Protein AF-A0A967H0C4-F1 (afdb_monomer)

Mean predicted aligned error: 6.49 Å

Solvent-accessible surface area (backbone atoms only — not comparable to full-atom values): 9074 Å² total; per-residue (Å²): 136,83,82,78,76,75,93,70,72,74,84,54,55,85,48,44,42,43,38,41,35,37,38,65,49,28,90,83,68,41,29,38,40,37,35,38,56,40,61,50,40,60,77,78,43,58,69,80,59,15,62,64,42,42,73,32,67,56,54,42,57,74,53,54,72,70,54,52,54,48,48,52,57,47,48,23,54,50,47,44,70,39,44,44,42,20,51,58,93,50,72,71,56,59,47,52,77,62,47,43,64,66,56,74,67,51,45,34,47,26,53,82,76,72,41,58,42,30,30,43,56,37,38,37,80,42,75,61,57,90,91,61,87,46,78,44,77,48,69,46,90,82,66,89,47,45,83,43,79,47,76,48,65,42,96,80,122

Structure (mmCIF, N/CA/C/O backbone):
data_AF-A0A967H0C4-F1
#
_entry.id   AF-A0A967H0C4-F1
#
loop_
_atom_site.group_PDB
_atom_site.id
_atom_site.type_symbol
_atom_site.label_atom_id
_atom_site.label_alt_id
_atom_site.label_comp_id
_atom_site.label_asym_id
_atom_site.label_entity_id
_atom_site.label_seq_id
_atom_site.pdbx_PDB_ins_code
_atom_site.Cartn_x
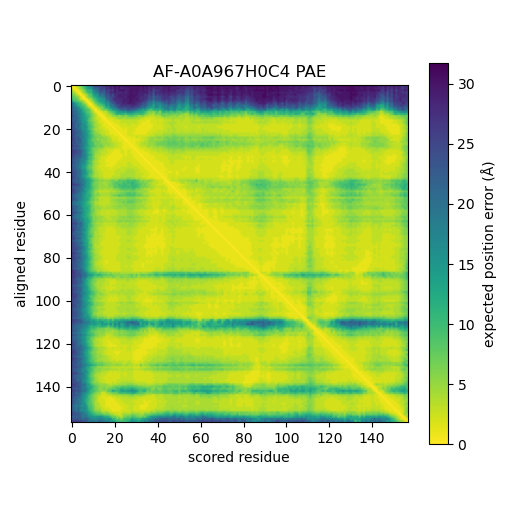_atom_site.Cartn_y
_atom_site.Cartn_z
_atom_site.occupancy
_atom_site.B_iso_or_equiv
_atom_site.auth_seq_id
_atom_site.auth_comp_id
_atom_site.auth_asym_id
_atom_site.auth_atom_id
_atom_site.pdbx_PDB_model_num
ATOM 1 N N . MET A 1 1 ? 27.852 -22.901 12.721 1.00 33.44 1 MET A N 1
ATOM 2 C CA . MET A 1 1 ? 27.065 -23.529 11.638 1.00 33.44 1 MET A CA 1
ATOM 3 C C . MET A 1 1 ? 26.225 -22.445 10.996 1.00 33.44 1 MET A C 1
ATOM 5 O O . MET A 1 1 ? 25.345 -21.912 11.655 1.00 33.44 1 MET A O 1
ATOM 9 N N . ALA A 1 2 ? 26.563 -22.049 9.770 1.00 29.84 2 ALA A N 1
ATOM 10 C CA . ALA A 1 2 ? 25.770 -21.100 9.001 1.00 29.84 2 ALA A CA 1
ATOM 11 C C . ALA A 1 2 ? 24.507 -21.813 8.501 1.00 29.84 2 ALA A C 1
ATOM 13 O O . ALA A 1 2 ? 24.612 -22.874 7.884 1.00 29.84 2 ALA A O 1
ATOM 14 N N . MET A 1 3 ? 23.326 -21.262 8.790 1.00 29.69 3 MET A N 1
ATOM 15 C CA . MET A 1 3 ? 22.095 -21.716 8.149 1.00 29.69 3 MET A CA 1
ATOM 16 C C . MET A 1 3 ? 22.180 -21.344 6.671 1.00 29.69 3 MET A C 1
ATOM 18 O O . MET A 1 3 ? 22.126 -20.173 6.304 1.00 29.69 3 MET A O 1
ATOM 22 N N . VAL A 1 4 ? 22.380 -22.360 5.836 1.00 36.12 4 VAL A N 1
ATOM 23 C CA . VAL A 1 4 ? 22.314 -22.262 4.380 1.00 36.12 4 VAL A CA 1
ATOM 24 C C . VAL A 1 4 ? 20.885 -21.850 4.033 1.00 36.12 4 VAL A C 1
ATOM 26 O O . VAL A 1 4 ? 19.950 -22.634 4.187 1.00 36.12 4 VAL A O 1
ATOM 29 N N . GLY A 1 5 ? 20.717 -20.586 3.645 1.00 35.53 5 GLY A N 1
ATOM 30 C CA . GLY A 1 5 ? 19.437 -20.033 3.224 1.00 35.53 5 GLY A CA 1
ATOM 31 C C . GLY A 1 5 ? 18.877 -20.843 2.062 1.00 35.53 5 GLY A C 1
ATOM 32 O O . GLY A 1 5 ? 19.544 -21.014 1.044 1.00 35.53 5 GLY A O 1
ATOM 33 N N . VAL A 1 6 ? 17.663 -21.361 2.234 1.00 34.75 6 VAL A N 1
ATOM 34 C CA . VAL A 1 6 ? 16.948 -22.126 1.211 1.00 34.75 6 VAL A CA 1
ATOM 35 C C . VAL A 1 6 ? 16.684 -21.209 0.005 1.00 34.75 6 VAL A C 1
ATOM 37 O O . VAL A 1 6 ? 15.923 -20.246 0.134 1.00 34.75 6 VAL A O 1
ATOM 40 N N . PRO A 1 7 ? 17.258 -21.480 -1.182 1.00 35.62 7 PRO A N 1
ATOM 41 C CA . PRO A 1 7 ? 17.105 -20.634 -2.365 1.00 35.62 7 PRO A CA 1
ATOM 42 C C . PRO A 1 7 ? 15.785 -20.924 -3.111 1.00 35.62 7 PRO A C 1
ATOM 44 O O . PRO A 1 7 ? 15.780 -21.140 -4.317 1.00 35.62 7 PRO A O 1
ATOM 47 N N . GLY A 1 8 ? 14.656 -20.942 -2.389 1.00 33.75 8 GLY A N 1
ATOM 48 C CA . GLY A 1 8 ? 13.336 -21.319 -2.924 1.00 33.75 8 GLY A CA 1
ATOM 49 C C . GLY A 1 8 ? 12.157 -20.420 -2.529 1.00 33.75 8 GLY A C 1
ATOM 50 O O . GLY A 1 8 ? 11.055 -20.631 -3.014 1.00 33.75 8 GLY A O 1
ATOM 51 N N . VAL A 1 9 ? 12.348 -19.401 -1.681 1.00 42.56 9 VAL A N 1
ATOM 52 C CA . VAL A 1 9 ? 11.217 -18.631 -1.107 1.00 42.56 9 VAL A CA 1
ATOM 53 C C . VAL A 1 9 ? 10.799 -17.415 -1.957 1.00 42.56 9 VAL A C 1
ATOM 55 O O . VAL A 1 9 ? 9.725 -16.857 -1.755 1.00 42.56 9 VAL A O 1
ATOM 58 N N . LYS A 1 10 ? 11.594 -17.001 -2.954 1.00 46.72 10 LYS A N 1
ATOM 59 C CA . LYS A 1 10 ? 11.308 -15.770 -3.724 1.00 46.72 10 LYS A CA 1
ATOM 60 C C . LYS A 1 10 ? 10.277 -15.938 -4.849 1.00 46.72 10 LYS A C 1
ATOM 62 O O . LYS A 1 10 ? 9.602 -14.969 -5.164 1.00 46.72 10 LYS A O 1
ATOM 67 N N . ALA A 1 11 ? 10.092 -17.145 -5.392 1.00 49.38 11 ALA A N 1
ATOM 68 C CA . ALA A 1 11 ? 9.201 -17.394 -6.537 1.00 49.38 11 ALA A CA 1
ATOM 69 C C . ALA A 1 11 ? 7.692 -17.288 -6.217 1.00 49.38 11 ALA A C 1
ATOM 71 O O . ALA A 1 11 ? 6.857 -17.397 -7.107 1.00 49.38 11 ALA A O 1
ATOM 72 N N . HIS A 1 12 ? 7.328 -17.098 -4.945 1.00 61.53 12 HIS A N 1
ATOM 73 C CA . HIS A 1 12 ? 5.934 -17.064 -4.505 1.00 61.53 12 HIS A CA 1
ATOM 74 C C . HIS A 1 12 ? 5.390 -15.654 -4.250 1.00 61.53 12 HIS A C 1
ATOM 76 O O . HIS A 1 12 ? 4.183 -15.519 -4.093 1.00 61.53 12 HIS A O 1
ATOM 82 N N . GLN A 1 13 ? 6.233 -14.614 -4.219 1.00 63.75 13 GLN A N 1
ATOM 83 C CA . GLN A 1 13 ? 5.804 -13.241 -3.899 1.00 63.75 13 GLN A CA 1
ATOM 84 C C . GLN A 1 13 ? 4.810 -12.681 -4.925 1.00 63.75 13 GLN A C 1
ATOM 86 O O . GLN A 1 13 ? 3.860 -11.998 -4.557 1.00 63.75 13 GLN A O 1
ATOM 91 N N . GLU A 1 14 ? 4.949 -13.067 -6.194 1.00 71.50 14 GLU A N 1
ATOM 92 C CA . GLU A 1 14 ? 4.033 -12.672 -7.273 1.00 71.50 14 GLU A CA 1
ATOM 93 C C . GLU A 1 14 ? 2.587 -13.112 -7.010 1.00 71.50 14 GLU A C 1
ATOM 95 O O . GLU A 1 14 ? 1.649 -12.477 -7.478 1.00 71.50 14 GLU A O 1
ATOM 100 N N . LEU A 1 15 ? 2.396 -14.182 -6.232 1.00 82.75 15 LEU A N 1
ATOM 101 C CA . LEU A 1 15 ? 1.081 -14.745 -5.937 1.00 82.75 15 LEU A CA 1
ATOM 102 C C . LEU A 1 15 ? 0.345 -13.996 -4.830 1.00 82.75 15 LEU A C 1
ATOM 104 O O . LEU A 1 15 ? -0.837 -14.275 -4.618 1.00 82.75 15 LEU A O 1
ATOM 108 N N . TYR A 1 16 ? 1.022 -13.106 -4.101 1.00 87.19 16 TYR A N 1
ATOM 109 C CA . TYR A 1 16 ? 0.465 -12.473 -2.916 1.00 87.19 16 TYR A CA 1
ATOM 110 C C . TYR A 1 16 ? 0.373 -10.957 -3.048 1.00 87.19 16 TYR A C 1
ATOM 112 O O . TYR A 1 16 ? 1.261 -10.280 -3.568 1.00 87.19 16 TYR A O 1
ATOM 120 N N . HIS A 1 17 ? -0.711 -10.424 -2.504 1.00 90.88 17 HIS A N 1
ATOM 121 C CA . HIS A 1 17 ? -0.717 -9.090 -1.943 1.00 90.88 17 HIS A CA 1
ATOM 122 C C . HIS A 1 17 ? -0.333 -9.178 -0.476 1.00 90.88 17 HIS A C 1
ATOM 124 O O . HIS A 1 17 ? -0.945 -9.937 0.276 1.00 90.88 17 HIS A O 1
ATOM 130 N N . ASN A 1 18 ? 0.657 -8.392 -0.075 1.00 91.44 18 ASN A N 1
ATOM 131 C CA . ASN A 1 18 ? 1.181 -8.421 1.279 1.00 91.44 18 ASN A CA 1
ATOM 132 C C . ASN A 1 18 ? 0.702 -7.183 2.037 1.00 91.44 18 ASN A C 1
ATOM 134 O O . ASN A 1 18 ? 0.996 -6.055 1.626 1.00 91.44 18 ASN A O 1
ATOM 138 N N . ILE A 1 19 ? -0.014 -7.417 3.135 1.00 94.31 19 ILE A N 1
ATOM 139 C CA . ILE A 1 19 ? -0.392 -6.395 4.109 1.00 94.31 19 ILE A CA 1
ATOM 140 C C . ILE A 1 19 ? 0.260 -6.749 5.440 1.00 94.31 19 ILE A C 1
ATOM 142 O O . ILE A 1 19 ? 0.175 -7.890 5.896 1.00 94.31 19 ILE A O 1
ATOM 146 N N . GLU A 1 20 ? 0.875 -5.762 6.074 1.00 94.81 20 GLU A N 1
ATOM 147 C CA . GLU A 1 20 ? 1.341 -5.853 7.452 1.00 94.81 20 GLU A CA 1
ATOM 148 C C . GLU A 1 20 ? 0.537 -4.890 8.321 1.00 94.81 20 GLU A C 1
ATOM 150 O O . GLU A 1 20 ? 0.357 -3.726 7.961 1.00 94.81 20 GLU A O 1
ATOM 155 N N . MET A 1 21 ? 0.036 -5.379 9.451 1.00 95.62 21 MET A N 1
ATOM 156 C CA . MET A 1 21 ? -0.629 -4.574 10.469 1.00 95.62 21 MET A CA 1
ATOM 157 C C . MET A 1 21 ? 0.197 -4.584 11.749 1.00 95.62 21 MET A C 1
ATOM 159 O O . MET A 1 21 ? 0.424 -5.646 12.324 1.00 95.62 21 MET A O 1
ATOM 163 N N . ASP A 1 22 ? 0.601 -3.405 12.208 1.00 94.44 22 ASP A N 1
ATOM 164 C CA . ASP A 1 22 ? 1.318 -3.202 13.462 1.00 94.44 22 ASP A CA 1
ATOM 165 C C . ASP A 1 22 ? 0.377 -2.629 14.531 1.00 94.44 22 ASP A C 1
ATOM 167 O O . ASP A 1 22 ? -0.150 -1.518 14.413 1.00 94.44 22 ASP A O 1
ATOM 171 N N . LEU A 1 23 ? 0.164 -3.418 15.584 1.00 93.06 23 LEU A N 1
ATOM 172 C CA . LEU A 1 23 ? -0.660 -3.095 16.747 1.00 93.06 23 LEU A CA 1
ATOM 173 C C . LEU A 1 23 ? 0.181 -2.745 17.983 1.00 93.06 23 LEU A C 1
ATOM 175 O O . LEU A 1 23 ? -0.376 -2.547 19.060 1.00 93.06 23 LEU A O 1
ATOM 179 N N . SER A 1 24 ? 1.508 -2.657 17.864 1.00 90.50 24 SER A N 1
ATOM 180 C CA . SER A 1 24 ? 2.423 -2.442 18.995 1.00 90.50 24 SER A CA 1
ATOM 181 C C . SER A 1 24 ? 2.138 -1.161 19.789 1.00 90.50 24 SER A C 1
ATOM 183 O O . SER A 1 24 ? 2.338 -1.119 21.002 1.00 90.50 24 SER A O 1
ATOM 185 N N . MET A 1 25 ? 1.625 -0.124 19.125 1.00 89.00 25 MET A N 1
ATOM 186 C CA . MET A 1 25 ? 1.281 1.163 19.736 1.00 89.00 25 MET A CA 1
ATOM 187 C C . MET A 1 25 ? -0.195 1.273 20.149 1.00 89.00 25 MET A C 1
ATOM 189 O O . MET A 1 25 ? -0.597 2.285 20.731 1.00 89.00 25 MET A O 1
ATOM 193 N N . PHE A 1 26 ? -1.009 0.244 19.892 1.00 89.75 26 PHE A N 1
ATOM 194 C CA . PHE A 1 26 ? -2.462 0.312 20.046 1.00 89.75 26 PHE A CA 1
ATOM 195 C C . PHE A 1 26 ? -2.901 0.639 21.479 1.00 89.75 26 PHE A C 1
ATOM 197 O O . PHE A 1 26 ? -3.749 1.509 21.674 1.00 89.75 26 PHE A O 1
ATOM 204 N N . GLU A 1 27 ? -2.292 0.020 22.491 1.00 88.56 27 GLU A N 1
ATOM 205 C CA . GLU A 1 27 ? -2.645 0.263 23.898 1.00 88.56 27 GLU A CA 1
ATOM 206 C C . GLU A 1 27 ? -2.312 1.684 24.365 1.00 88.56 27 GLU A C 1
ATOM 208 O O . GLU A 1 27 ? -3.006 2.252 25.206 1.00 88.56 27 GLU A O 1
ATOM 213 N N . ARG A 1 28 ? -1.253 2.281 23.805 1.00 89.25 28 ARG A N 1
ATOM 214 C CA . ARG A 1 28 ? -0.749 3.593 24.228 1.00 89.25 28 ARG A CA 1
ATOM 215 C C . ARG A 1 28 ? -1.435 4.742 23.508 1.00 89.25 28 ARG A C 1
ATOM 217 O O . ARG A 1 28 ? -1.703 5.769 24.124 1.00 89.25 28 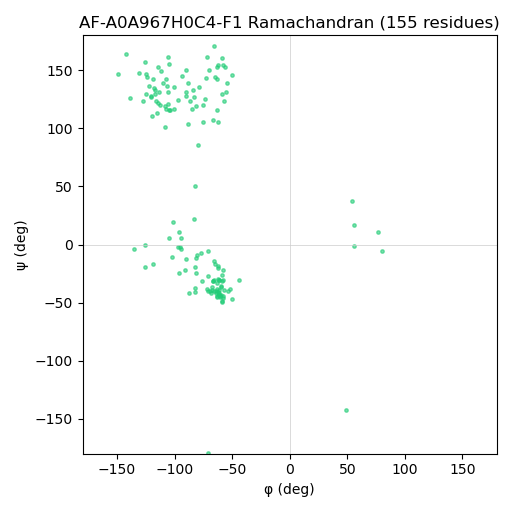ARG A O 1
ATOM 224 N N . THR A 1 29 ? -1.662 4.603 22.205 1.00 92.50 29 THR A N 1
ATOM 225 C CA . THR A 1 29 ? -2.112 5.716 21.356 1.00 92.50 29 THR A CA 1
ATOM 226 C C . THR A 1 29 ? -3.382 5.414 20.576 1.00 92.50 29 THR A C 1
ATOM 228 O O . THR A 1 29 ? -3.851 6.291 19.855 1.00 92.50 29 THR A O 1
ATOM 231 N N . ARG A 1 30 ? -3.963 4.210 20.718 1.00 92.44 30 ARG A N 1
ATOM 232 C CA . ARG A 1 30 ? -5.106 3.747 19.910 1.00 92.44 30 ARG A CA 1
ATOM 233 C C . ARG A 1 30 ? -4.817 3.862 18.410 1.00 92.44 30 ARG A C 1
ATOM 235 O O . ARG A 1 30 ? -5.699 4.206 17.627 1.00 92.44 30 ARG A O 1
ATOM 242 N N . THR A 1 31 ? -3.575 3.580 18.023 1.00 94.56 31 THR A N 1
ATOM 243 C CA . THR A 1 31 ? -3.103 3.661 16.640 1.00 94.56 31 THR A CA 1
ATOM 244 C C . THR A 1 31 ? -2.826 2.270 16.087 1.00 94.56 31 THR A C 1
ATOM 246 O O . THR A 1 31 ? -2.251 1.435 16.783 1.00 94.56 31 THR A O 1
ATOM 249 N N . VAL A 1 32 ? -3.204 2.049 14.831 1.00 95.00 32 VAL A N 1
ATOM 250 C CA . VAL A 1 32 ? -2.828 0.876 14.037 1.00 95.00 32 VAL A CA 1
ATOM 251 C C . VAL A 1 32 ? -1.984 1.347 12.860 1.00 95.00 32 VAL A C 1
ATOM 253 O O . VAL A 1 32 ? -2.425 2.195 12.084 1.00 95.00 32 VAL A O 1
ATOM 256 N N . GLY A 1 33 ? -0.777 0.805 12.726 1.00 96.00 33 GLY A N 1
ATOM 257 C CA . GLY A 1 33 ? 0.023 0.967 11.517 1.00 96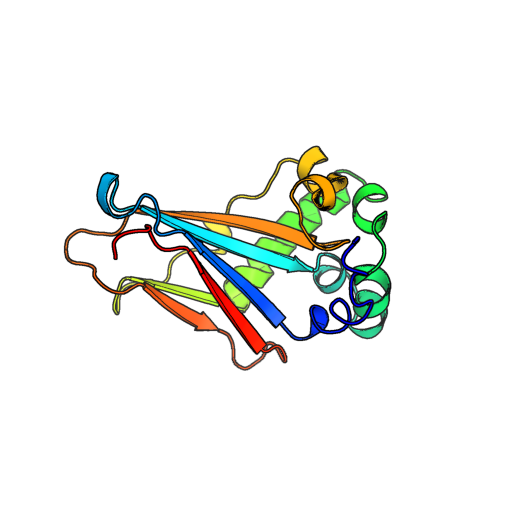.00 33 GLY A CA 1
ATOM 258 C C . GLY A 1 33 ? -0.392 -0.076 10.487 1.00 96.00 33 GLY A C 1
ATOM 259 O O . GLY A 1 33 ? -0.516 -1.250 10.818 1.00 96.00 33 GLY A O 1
ATOM 260 N N . VAL A 1 34 ? -0.610 0.328 9.240 1.00 96.81 34 VAL A N 1
ATOM 261 C CA . VAL A 1 34 ? -0.872 -0.593 8.128 1.00 96.81 34 VAL A CA 1
ATOM 262 C C . VAL A 1 34 ? 0.135 -0.313 7.029 1.00 96.81 34 VAL A C 1
ATOM 264 O O . VAL A 1 34 ? 0.289 0.834 6.613 1.00 96.81 34 VAL A O 1
ATOM 267 N N . SER A 1 35 ? 0.809 -1.345 6.533 1.00 95.50 35 SER A N 1
ATOM 268 C CA . SER A 1 35 ? 1.681 -1.225 5.372 1.00 95.50 35 SER A CA 1
ATOM 269 C C . SER A 1 35 ? 1.302 -2.203 4.268 1.00 95.50 35 SER A C 1
ATOM 271 O O . SER A 1 35 ? 0.865 -3.325 4.519 1.00 95.50 35 SER A O 1
ATOM 273 N N . PHE A 1 36 ? 1.458 -1.750 3.029 1.00 95.19 36 PHE A N 1
ATOM 274 C CA . PHE A 1 36 ? 1.182 -2.509 1.819 1.00 95.19 36 PHE A CA 1
ATOM 275 C C . PHE A 1 36 ? 2.460 -2.600 1.002 1.00 95.19 36 PHE A C 1
ATOM 277 O O . PHE A 1 36 ? 3.047 -1.570 0.666 1.00 95.19 36 PHE A O 1
ATOM 284 N N . THR A 1 37 ? 2.858 -3.812 0.627 1.00 93.62 37 THR A N 1
ATOM 285 C CA . THR A 1 37 ? 3.970 -4.015 -0.310 1.00 93.62 37 THR A CA 1
ATOM 286 C C . THR A 1 37 ? 3.418 -4.216 -1.714 1.00 93.62 37 THR A C 1
ATOM 288 O O . THR A 1 37 ? 2.600 -5.105 -1.950 1.00 93.62 37 THR A O 1
ATOM 291 N N . ILE A 1 38 ? 3.881 -3.391 -2.650 1.00 93.31 38 ILE A N 1
ATOM 292 C CA . ILE A 1 38 ? 3.410 -3.355 -4.034 1.00 93.31 38 ILE A CA 1
ATOM 293 C C . ILE A 1 38 ? 4.588 -3.643 -4.955 1.00 93.31 38 ILE A C 1
ATOM 295 O O . ILE A 1 38 ? 5.618 -2.969 -4.887 1.00 93.31 38 ILE A O 1
ATOM 299 N N . HIS A 1 39 ? 4.423 -4.603 -5.858 1.00 92.56 39 HIS A N 1
ATOM 300 C CA . HIS A 1 39 ? 5.408 -4.868 -6.897 1.00 92.56 39 HIS A CA 1
ATOM 301 C C . HIS A 1 39 ? 5.306 -3.782 -7.972 1.00 92.56 39 HIS A C 1
ATOM 303 O O . HIS A 1 39 ? 4.370 -3.755 -8.771 1.00 92.56 39 HIS A O 1
ATOM 309 N N . ALA A 1 40 ? 6.268 -2.863 -7.997 1.00 94.06 40 ALA A N 1
ATOM 310 C CA . ALA A 1 40 ? 6.217 -1.697 -8.872 1.00 94.06 40 ALA A CA 1
ATOM 311 C C . ALA A 1 40 ? 6.141 -2.032 -10.377 1.00 94.06 40 ALA A C 1
ATOM 313 O O . ALA A 1 40 ? 5.438 -1.310 -11.089 1.00 94.06 40 ALA A O 1
ATOM 314 N N . PRO A 1 41 ? 6.791 -3.101 -10.893 1.00 93.56 41 PRO A N 1
ATOM 315 C CA . PRO A 1 41 ? 6.665 -3.465 -12.299 1.00 93.56 41 PRO A CA 1
ATOM 316 C C . PRO A 1 41 ? 5.220 -3.715 -12.737 1.00 93.56 41 PRO A C 1
ATOM 318 O O . PRO A 1 41 ? 4.833 -3.257 -13.807 1.00 93.56 41 PRO A O 1
ATOM 321 N N . GLU A 1 42 ? 4.399 -4.343 -11.893 1.00 92.19 42 GLU A N 1
ATOM 322 C CA . GLU A 1 42 ? 3.002 -4.688 -12.206 1.00 92.19 42 GLU A CA 1
ATOM 323 C C . GLU A 1 42 ? 2.122 -3.464 -12.483 1.00 92.19 42 GLU A C 1
ATOM 325 O O . GLU A 1 42 ? 1.062 -3.582 -13.090 1.00 92.1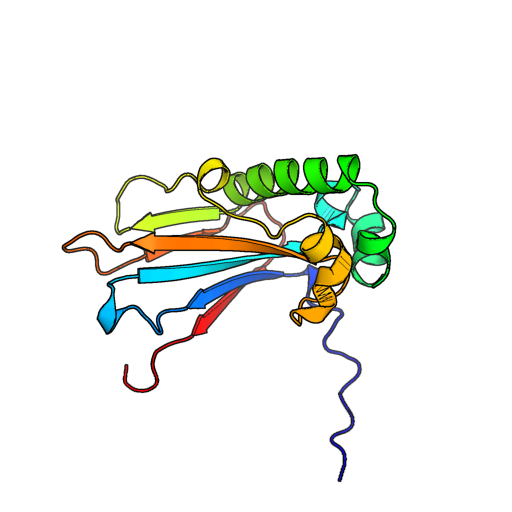9 42 GLU A O 1
ATOM 330 N N . LEU A 1 43 ? 2.559 -2.276 -12.058 1.00 93.88 43 LEU A N 1
ATOM 331 C CA . LEU A 1 43 ? 1.844 -1.025 -12.292 1.00 93.88 43 LEU A CA 1
ATOM 332 C C . LEU A 1 43 ? 2.112 -0.430 -13.681 1.00 93.88 43 LEU A C 1
ATOM 334 O O . LEU A 1 43 ? 1.370 0.446 -14.121 1.00 93.88 43 LEU A O 1
ATOM 338 N N . LEU A 1 44 ? 3.196 -0.834 -14.349 1.00 91.62 44 LEU A N 1
ATOM 339 C CA . LEU A 1 44 ? 3.677 -0.198 -15.582 1.00 91.62 44 LEU A CA 1
ATOM 340 C C . LEU A 1 44 ? 3.706 -1.115 -16.801 1.00 91.62 44 LEU A C 1
ATOM 342 O O . LEU A 1 44 ? 3.836 -0.608 -17.914 1.00 91.62 44 LEU A O 1
ATOM 346 N N . MET A 1 45 ? 3.644 -2.430 -16.611 1.00 89.56 45 MET A N 1
ATOM 347 C CA . MET A 1 45 ? 3.803 -3.394 -17.697 1.00 89.56 45 MET A CA 1
ATOM 348 C C . MET A 1 45 ? 2.878 -4.592 -17.539 1.00 89.56 45 MET A C 1
ATOM 350 O O . MET A 1 45 ? 2.357 -4.859 -16.458 1.00 89.56 45 MET A O 1
ATOM 354 N N . ASP A 1 46 ? 2.717 -5.335 -18.631 1.00 85.19 46 ASP A N 1
ATOM 355 C CA . ASP A 1 46 ? 1.919 -6.553 -18.643 1.00 85.19 46 ASP A CA 1
ATOM 356 C C . ASP A 1 46 ? 2.499 -7.630 -17.703 1.00 85.19 46 ASP A C 1
ATOM 358 O O . ASP A 1 46 ? 3.725 -7.701 -17.527 1.00 85.19 46 ASP A O 1
ATOM 362 N N . PRO A 1 47 ? 1.662 -8.539 -17.161 1.00 81.94 47 PRO A N 1
ATOM 363 C CA . PRO A 1 47 ? 2.073 -9.510 -16.142 1.00 81.94 47 PRO A CA 1
ATOM 364 C C . PRO A 1 47 ? 3.320 -10.335 -16.501 1.00 81.94 47 PRO A C 1
ATOM 366 O O . PRO A 1 47 ? 4.189 -10.564 -15.662 1.00 81.94 47 PRO A O 1
ATOM 369 N N . SER A 1 48 ? 3.462 -10.736 -17.770 1.00 79.50 48 SER A N 1
ATOM 370 C CA . SER A 1 48 ? 4.602 -11.546 -18.233 1.00 79.50 48 SER A CA 1
ATOM 371 C C . SER A 1 48 ? 5.946 -10.806 -18.188 1.00 79.50 48 SER A C 1
ATOM 373 O O . SER A 1 48 ? 6.991 -11.422 -17.960 1.00 79.50 48 SER A O 1
ATOM 375 N N . GLN A 1 49 ? 5.937 -9.486 -18.392 1.00 84.31 49 GLN A N 1
ATOM 376 C CA . GLN A 1 49 ? 7.123 -8.639 -18.277 1.00 84.31 49 GLN A CA 1
ATOM 377 C C . GLN A 1 49 ? 7.383 -8.275 -16.813 1.00 84.31 49 GLN A C 1
ATOM 37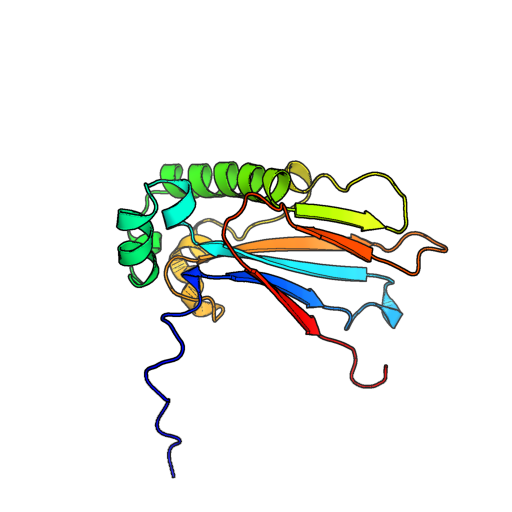9 O O . GLN A 1 49 ? 8.538 -8.279 -16.379 1.00 84.31 49 GLN A O 1
ATOM 384 N N . ALA A 1 50 ? 6.311 -8.043 -16.045 1.00 86.50 50 ALA A N 1
ATOM 385 C CA . ALA A 1 50 ? 6.389 -7.710 -14.629 1.00 86.50 50 ALA A CA 1
ATOM 386 C C . ALA A 1 50 ? 7.063 -8.829 -13.826 1.00 86.50 50 ALA A C 1
ATOM 388 O O . ALA A 1 50 ? 7.984 -8.541 -13.064 1.00 86.50 50 ALA A O 1
ATOM 389 N N . ALA A 1 51 ? 6.703 -10.093 -14.083 1.00 83.75 51 ALA A N 1
ATOM 390 C CA . ALA A 1 51 ? 7.311 -11.273 -13.457 1.00 83.75 51 ALA A CA 1
ATOM 391 C C . ALA A 1 51 ? 8.844 -11.262 -13.525 1.00 83.75 51 ALA A C 1
ATOM 393 O O . ALA A 1 51 ? 9.540 -11.441 -12.532 1.00 83.75 51 ALA A O 1
ATOM 394 N N . ARG A 1 52 ? 9.406 -10.957 -14.699 1.00 83.38 52 ARG A N 1
ATOM 395 C CA . ARG A 1 52 ? 10.867 -10.902 -14.870 1.00 83.38 52 ARG A CA 1
ATOM 396 C C . ARG A 1 52 ? 11.492 -9.720 -14.135 1.00 83.38 52 ARG A C 1
ATOM 398 O O . ARG A 1 52 ? 12.566 -9.858 -13.557 1.00 83.38 52 ARG A O 1
ATOM 405 N N . ALA A 1 53 ? 10.829 -8.569 -14.170 1.00 88.00 53 ALA A N 1
ATOM 406 C CA . ALA A 1 53 ? 11.313 -7.338 -13.558 1.00 88.00 53 ALA A CA 1
ATOM 407 C C . ALA A 1 53 ? 11.266 -7.364 -12.020 1.00 88.00 53 ALA A C 1
ATOM 409 O O . ALA A 1 53 ? 12.08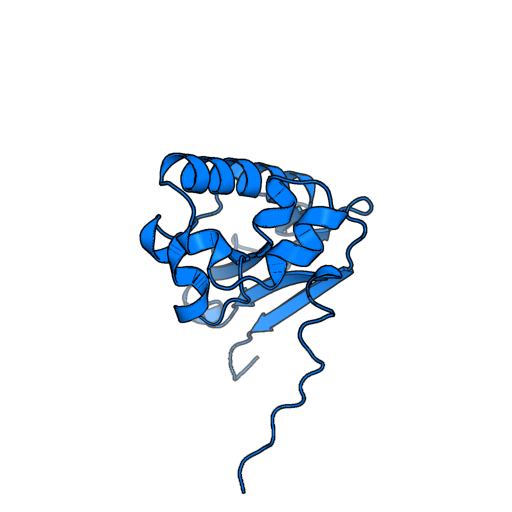6 -6.704 -11.387 1.00 88.00 53 ALA A O 1
ATOM 410 N N . MET A 1 54 ? 10.358 -8.140 -11.415 1.00 86.44 54 MET A N 1
ATOM 411 C CA . MET A 1 54 ? 10.216 -8.250 -9.956 1.00 86.44 54 MET A CA 1
ATOM 412 C C . MET A 1 54 ? 11.451 -8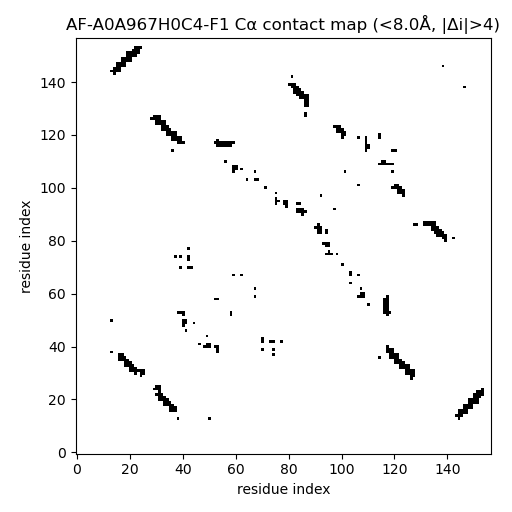.819 -9.246 1.00 86.44 54 MET A C 1
ATOM 414 O O . MET A 1 54 ? 11.628 -8.589 -8.056 1.00 86.44 54 MET A O 1
ATOM 418 N N . TYR A 1 55 ? 12.335 -9.524 -9.955 1.00 85.25 55 TYR A N 1
ATOM 419 C CA . TYR A 1 55 ? 13.572 -10.062 -9.374 1.00 85.25 55 TYR A CA 1
ATOM 420 C C . TYR A 1 55 ? 14.804 -9.186 -9.623 1.00 85.25 55 TYR A C 1
ATOM 422 O O . TYR A 1 55 ? 15.891 -9.520 -9.147 1.00 85.25 55 TYR A O 1
ATOM 430 N N . ASP A 1 56 ? 14.666 -8.079 -10.358 1.00 88.94 56 ASP A N 1
ATOM 431 C CA . ASP A 1 56 ? 15.775 -7.171 -10.645 1.00 88.94 56 ASP A CA 1
ATOM 432 C C . ASP A 1 56 ? 15.908 -6.100 -9.552 1.00 88.94 56 ASP A C 1
ATOM 434 O O . ASP A 1 56 ? 15.177 -5.108 -9.509 1.00 88.94 56 ASP A O 1
ATOM 438 N N . SER A 1 57 ? 16.910 -6.277 -8.689 1.00 87.88 57 SER A N 1
ATOM 439 C CA . SER A 1 57 ? 17.274 -5.347 -7.607 1.00 87.88 57 SER A CA 1
ATOM 440 C C . SER A 1 57 ? 17.613 -3.936 -8.081 1.00 87.88 57 SER A C 1
ATOM 442 O O . SER A 1 57 ? 17.529 -2.967 -7.323 1.00 87.88 57 SER A O 1
ATOM 444 N N . ARG A 1 58 ? 17.992 -3.782 -9.352 1.00 90.38 58 ARG A N 1
ATOM 445 C CA . ARG A 1 58 ? 18.342 -2.487 -9.941 1.00 90.38 58 ARG A CA 1
ATOM 446 C C . ARG A 1 58 ? 17.169 -1.829 -10.650 1.00 90.38 58 ARG A C 1
ATOM 448 O O . ARG A 1 58 ? 17.308 -0.684 -11.081 1.00 90.38 58 ARG A O 1
ATOM 455 N N . TRP A 1 59 ? 16.018 -2.496 -10.741 1.00 92.44 59 TRP A N 1
ATOM 456 C CA . TRP A 1 59 ? 14.891 -2.008 -11.526 1.00 92.44 59 TRP A CA 1
ATOM 457 C C . TRP A 1 59 ? 14.423 -0.630 -11.055 1.00 92.44 59 TRP A C 1
ATOM 459 O O . TRP A 1 59 ? 14.351 0.285 -11.872 1.00 92.44 59 TRP A O 1
ATOM 469 N N . LEU A 1 60 ? 14.200 -0.441 -9.747 1.00 93.12 60 LEU A N 1
ATOM 470 C CA . LEU A 1 60 ? 13.819 0.861 -9.175 1.00 93.12 60 LEU A CA 1
ATOM 471 C C . LEU A 1 60 ? 14.951 1.893 -9.279 1.00 93.12 60 LEU A C 1
ATOM 473 O O . LEU A 1 60 ? 14.697 3.046 -9.618 1.00 93.12 60 LEU A O 1
ATOM 477 N N . LYS A 1 61 ? 16.205 1.473 -9.063 1.00 92.62 61 LYS A N 1
ATOM 478 C CA . LYS A 1 61 ? 17.394 2.341 -9.156 1.00 92.62 61 LYS A CA 1
ATOM 479 C C . LYS A 1 61 ? 17.588 2.929 -10.554 1.00 92.62 61 LYS A C 1
ATOM 481 O O . LYS A 1 61 ? 18.109 4.031 -10.683 1.00 92.62 61 LYS A O 1
ATOM 486 N N . SER A 1 62 ? 17.158 2.211 -11.591 1.00 93.12 62 SER A N 1
ATOM 487 C CA . SER A 1 62 ? 17.252 2.660 -12.984 1.00 93.12 62 SER A CA 1
ATOM 488 C C . SER A 1 62 ? 16.200 3.703 -13.390 1.00 93.12 62 SER A C 1
ATOM 490 O O . SER A 1 62 ? 16.289 4.242 -14.492 1.00 93.12 62 SER A O 1
ATOM 492 N N . ARG A 1 63 ? 15.211 3.999 -12.531 1.00 93.94 63 ARG A N 1
ATOM 493 C CA . ARG A 1 63 ? 14.092 4.898 -12.850 1.00 93.94 63 ARG A CA 1
ATOM 494 C C . ARG A 1 63 ? 14.397 6.358 -12.541 1.00 93.94 63 ARG A C 1
ATOM 496 O O . ARG A 1 63 ? 14.945 6.708 -11.489 1.00 93.94 63 ARG A O 1
ATOM 503 N N . GLY A 1 64 ? 13.969 7.230 -13.451 1.00 95.06 64 GLY A N 1
ATOM 504 C CA . GLY A 1 64 ? 14.011 8.674 -13.240 1.00 95.06 64 GLY A CA 1
ATOM 505 C C . GLY A 1 64 ? 12.964 9.147 -12.224 1.00 95.06 64 GLY A C 1
ATOM 506 O O . GLY A 1 64 ? 11.959 8.477 -11.988 1.00 95.06 64 GLY A O 1
ATOM 507 N N . ASP A 1 65 ? 13.151 10.347 -11.661 1.00 96.44 65 ASP A N 1
ATOM 508 C CA . ASP A 1 65 ? 12.212 10.944 -10.689 1.00 96.44 65 ASP A CA 1
ATOM 509 C C . ASP A 1 65 ? 10.767 10.994 -11.205 1.00 96.44 65 ASP A C 1
ATOM 511 O O . ASP A 1 65 ? 9.823 10.743 -10.458 1.00 96.44 65 ASP A O 1
ATOM 515 N N . GLY A 1 66 ? 10.583 11.322 -12.488 1.00 96.88 66 GLY A N 1
ATOM 516 C CA . GLY A 1 66 ? 9.260 11.383 -13.111 1.00 96.88 66 GLY A CA 1
ATOM 517 C C . GLY A 1 66 ? 8.559 10.022 -13.155 1.00 96.88 66 GLY A C 1
ATOM 518 O O . GLY A 1 66 ? 7.365 9.938 -12.873 1.00 96.88 66 GLY A O 1
ATOM 519 N N . GLU A 1 67 ? 9.301 8.949 -13.444 1.00 95.50 67 GLU A N 1
ATOM 520 C CA . GLU A 1 67 ? 8.770 7.581 -13.430 1.00 95.50 67 GLU A CA 1
ATOM 521 C C . GLU A 1 67 ? 8.423 7.134 -12.007 1.00 95.50 67 GLU A C 1
ATOM 523 O O . GLU A 1 67 ? 7.362 6.555 -11.796 1.00 95.50 67 GLU A O 1
ATOM 528 N N . LEU A 1 68 ? 9.269 7.449 -11.022 1.00 95.94 68 LEU A N 1
ATOM 529 C CA . LEU A 1 68 ? 9.017 7.122 -9.615 1.00 95.94 68 LEU A CA 1
ATOM 530 C C . LEU A 1 68 ? 7.784 7.853 -9.067 1.00 95.94 68 LEU A C 1
ATOM 532 O O . LEU A 1 68 ? 6.947 7.244 -8.404 1.00 95.94 68 LEU A O 1
ATOM 536 N N . LYS A 1 69 ? 7.609 9.138 -9.399 1.00 96.62 69 LYS A N 1
ATOM 537 C CA . LYS A 1 69 ? 6.388 9.886 -9.051 1.00 96.62 69 LYS A CA 1
ATOM 538 C C . LYS A 1 69 ? 5.150 9.264 -9.693 1.00 96.62 69 LYS A C 1
ATOM 540 O O . LYS A 1 69 ? 4.137 9.088 -9.021 1.00 96.62 69 LYS A O 1
ATOM 545 N N . ARG A 1 70 ? 5.240 8.881 -10.972 1.00 96.56 70 ARG A N 1
ATOM 546 C CA . ARG A 1 70 ? 4.153 8.184 -11.671 1.00 96.56 70 ARG A CA 1
ATOM 547 C C . ARG A 1 70 ? 3.824 6.844 -11.009 1.00 96.56 70 ARG A C 1
ATOM 549 O O . ARG A 1 70 ? 2.646 6.535 -10.860 1.00 96.56 70 ARG A O 1
ATOM 556 N N . LEU A 1 71 ? 4.830 6.076 -10.586 1.00 96.31 71 LEU A N 1
ATOM 557 C CA . LEU A 1 71 ? 4.639 4.823 -9.850 1.00 96.31 71 LEU A CA 1
ATOM 558 C C . LEU A 1 71 ? 3.854 5.039 -8.557 1.00 96.31 71 LEU A C 1
ATOM 560 O O . LEU A 1 71 ? 2.912 4.299 -8.308 1.00 96.31 71 LEU A O 1
ATOM 564 N N . VAL A 1 72 ? 4.175 6.077 -7.780 1.00 96.94 72 VAL A N 1
ATOM 565 C CA . VAL A 1 72 ? 3.414 6.425 -6.567 1.00 96.94 72 VAL A CA 1
ATOM 566 C C . VAL A 1 72 ? 1.955 6.745 -6.897 1.00 96.94 72 VAL A C 1
ATOM 568 O O . VAL A 1 72 ? 1.049 6.252 -6.228 1.00 96.94 72 VAL A O 1
ATOM 571 N N . SER A 1 73 ? 1.698 7.532 -7.945 1.00 96.88 73 SER A N 1
ATOM 572 C CA . SER A 1 73 ? 0.325 7.833 -8.371 1.00 96.88 73 SER A CA 1
ATOM 573 C C . SER A 1 73 ? -0.445 6.574 -8.780 1.00 96.88 73 SER A C 1
ATOM 575 O O . SER A 1 73 ? -1.593 6.403 -8.378 1.00 96.88 73 SER A O 1
ATOM 577 N N . LEU A 1 74 ? 0.183 5.671 -9.537 1.00 97.31 74 LEU A N 1
ATOM 578 C CA . LEU A 1 74 ? -0.430 4.404 -9.944 1.00 97.31 74 LEU A CA 1
ATOM 579 C C . LEU A 1 74 ? -0.647 3.464 -8.755 1.00 97.31 74 LEU A C 1
ATOM 581 O O . LEU A 1 74 ? -1.673 2.797 -8.687 1.00 97.31 74 LEU A O 1
ATOM 585 N N . ALA A 1 75 ? 0.278 3.449 -7.798 1.00 96.62 75 ALA A N 1
ATOM 586 C CA . ALA A 1 75 ? 0.184 2.644 -6.589 1.00 96.62 75 ALA A CA 1
ATOM 587 C C . ALA A 1 75 ? -1.020 3.042 -5.729 1.00 96.62 75 ALA A C 1
ATOM 589 O O . ALA A 1 75 ? -1.728 2.172 -5.236 1.00 96.62 75 ALA A O 1
ATOM 590 N N . ARG A 1 76 ? -1.306 4.344 -5.601 1.00 97.25 76 ARG A N 1
ATOM 591 C CA . ARG A 1 76 ? -2.503 4.841 -4.900 1.00 97.25 76 ARG A CA 1
ATOM 592 C C . ARG A 1 76 ? -3.793 4.319 -5.525 1.00 97.25 76 ARG A C 1
ATOM 594 O O . ARG A 1 76 ? -4.650 3.798 -4.818 1.00 97.25 76 ARG A O 1
ATOM 601 N N . VAL A 1 77 ? -3.903 4.421 -6.851 1.00 95.75 77 VAL A N 1
ATOM 602 C CA . VAL A 1 77 ? -5.061 3.908 -7.600 1.00 95.75 77 VAL A CA 1
ATOM 603 C C . VAL A 1 77 ? -5.164 2.392 -7.446 1.00 95.75 77 VAL A C 1
ATOM 605 O O . VAL A 1 77 ? -6.241 1.876 -7.169 1.00 95.75 77 VAL A O 1
ATOM 608 N N . HIS A 1 78 ? -4.037 1.688 -7.561 1.00 94.81 78 HIS A N 1
ATOM 609 C CA . HIS A 1 78 ? -3.973 0.244 -7.379 1.00 94.81 78 HIS A CA 1
ATOM 610 C C . HIS A 1 78 ? -4.469 -0.181 -5.991 1.00 94.81 78 HIS A C 1
ATOM 612 O O . HIS A 1 78 ? -5.279 -1.095 -5.888 1.00 94.81 78 HIS A O 1
ATOM 618 N N . LEU A 1 79 ? -4.033 0.486 -4.920 1.00 95.56 79 LEU A N 1
ATOM 619 C CA . LEU A 1 79 ? -4.484 0.163 -3.565 1.00 95.56 79 LEU A CA 1
ATOM 620 C C . LEU A 1 79 ? -5.987 0.385 -3.388 1.00 95.56 79 LEU A C 1
ATOM 622 O O . LEU A 1 79 ? -6.659 -0.490 -2.849 1.00 95.56 79 LEU A O 1
ATOM 626 N N . ALA A 1 80 ? -6.513 1.514 -3.864 1.00 94.88 80 ALA A N 1
ATOM 627 C CA . ALA A 1 80 ? -7.935 1.831 -3.752 1.00 94.88 80 ALA A CA 1
ATOM 628 C C . ALA A 1 80 ? -8.835 0.885 -4.569 1.00 94.88 80 ALA A C 1
ATOM 630 O O . ALA A 1 80 ? -9.960 0.609 -4.165 1.00 94.88 80 ALA A O 1
ATOM 631 N N . ASP A 1 81 ? -8.343 0.360 -5.693 1.00 94.00 81 ASP A N 1
ATOM 632 C CA . ASP A 1 81 ? -9.068 -0.629 -6.501 1.00 94.00 81 ASP A CA 1
ATOM 633 C C . ASP A 1 81 ? -9.042 -2.039 -5.880 1.00 94.00 81 ASP A C 1
ATOM 635 O O . ASP A 1 81 ? -9.975 -2.832 -6.033 1.00 94.00 81 ASP A O 1
ATOM 639 N N . ARG A 1 82 ? -7.960 -2.383 -5.172 1.00 94.25 82 ARG A N 1
ATOM 640 C CA . ARG A 1 82 ? -7.738 -3.744 -4.663 1.00 94.25 82 ARG A CA 1
ATOM 641 C C . ARG A 1 82 ? -8.168 -3.953 -3.223 1.00 94.25 82 ARG A C 1
ATOM 643 O O . ARG A 1 82 ? -8.473 -5.093 -2.862 1.00 94.25 82 ARG A O 1
ATOM 650 N N . PHE A 1 83 ? -8.215 -2.898 -2.418 1.00 95.75 83 PHE A N 1
ATOM 651 C CA . PHE A 1 83 ? -8.502 -3.000 -0.996 1.00 95.75 83 PHE A CA 1
ATOM 652 C C . PHE A 1 83 ? -9.578 -2.025 -0.552 1.00 95.75 83 PHE A C 1
ATOM 654 O O . PHE A 1 83 ? -9.690 -0.901 -1.028 1.00 95.75 83 PHE A O 1
ATOM 661 N N . THR A 1 84 ? -10.341 -2.454 0.443 1.00 96.06 84 THR A N 1
ATOM 662 C CA . THR A 1 84 ? -11.205 -1.573 1.218 1.00 96.06 84 THR A CA 1
ATOM 663 C C . THR A 1 84 ? -10.892 -1.785 2.685 1.00 96.06 84 THR A C 1
ATOM 665 O O . THR A 1 84 ? -10.976 -2.913 3.173 1.00 96.06 84 THR A O 1
ATOM 668 N N . LEU A 1 85 ? -10.539 -0.702 3.374 1.00 96.62 85 LEU A N 1
ATOM 669 C CA . LEU A 1 85 ? -10.401 -0.683 4.825 1.00 96.62 85 LEU A CA 1
ATOM 670 C C . LEU A 1 85 ? -11.574 0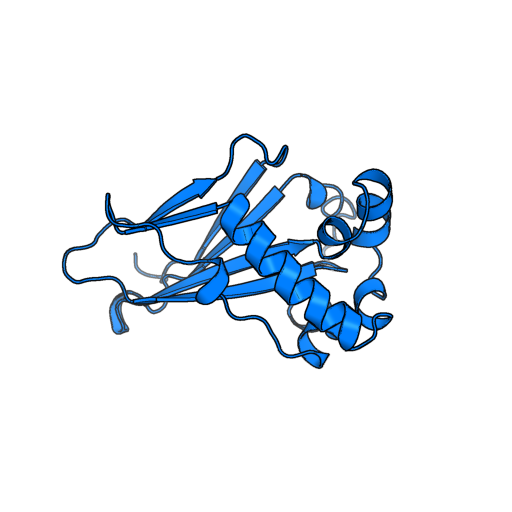.080 5.438 1.00 96.62 85 LEU A C 1
ATOM 672 O O . LEU A 1 85 ? -11.926 1.147 4.942 1.00 96.62 85 LEU A O 1
ATOM 676 N N . SER A 1 86 ? -12.162 -0.439 6.511 1.00 96.75 86 SER A N 1
ATOM 677 C CA . SER A 1 86 ? -13.184 0.273 7.289 1.00 96.75 86 SER A CA 1
ATOM 678 C C . SER A 1 86 ? -13.130 -0.130 8.758 1.00 96.75 86 SER A C 1
ATOM 680 O O . SER A 1 86 ? -12.842 -1.281 9.080 1.00 96.75 86 SER A O 1
ATOM 682 N N . PHE A 1 87 ? -13.428 0.802 9.662 1.00 95.44 87 PHE A N 1
ATOM 683 C CA . PHE A 1 87 ? -13.703 0.456 11.056 1.00 95.44 87 PHE A CA 1
ATOM 684 C C . PHE A 1 87 ? -15.158 0.025 11.185 1.00 95.44 87 PHE A C 1
ATOM 686 O O . PHE A 1 87 ? -16.045 0.772 10.768 1.00 95.44 87 PHE A O 1
ATOM 693 N N . GLU A 1 88 ? -15.395 -1.153 11.763 1.00 92.88 88 GLU A N 1
ATOM 694 C CA . GLU A 1 88 ? -16.733 -1.756 11.843 1.00 92.88 88 GLU A CA 1
ATOM 695 C C . GLU A 1 88 ? -17.446 -1.742 10.462 1.00 92.88 88 GLU A C 1
ATOM 697 O O . GLU A 1 88 ? -16.817 -1.865 9.402 1.00 92.88 88 GLU A O 1
ATOM 702 N N . GLU A 1 89 ? -18.761 -1.512 10.459 1.00 88.62 89 GLU A N 1
ATOM 703 C CA . GLU A 1 89 ? -19.581 -1.250 9.267 1.00 88.62 89 GLU A CA 1
ATOM 704 C C . GLU A 1 89 ? -19.544 0.225 8.808 1.00 88.62 89 GLU A C 1
ATOM 706 O O . GLU A 1 89 ? -20.453 0.706 8.131 1.00 88.62 89 GLU A O 1
ATOM 711 N N . GLY A 1 90 ? -18.507 0.971 9.199 1.00 90.38 90 GLY A N 1
ATOM 712 C CA . GLY A 1 90 ? -18.331 2.376 8.850 1.00 90.38 90 GLY A CA 1
ATOM 713 C C . GLY A 1 90 ? -17.977 2.624 7.380 1.00 90.38 90 GLY A C 1
ATOM 714 O O . GLY A 1 90 ? -17.833 1.711 6.564 1.00 90.38 90 GLY A O 1
ATOM 715 N N . ALA A 1 91 ? -17.808 3.905 7.045 1.00 94.19 91 ALA A N 1
ATOM 716 C CA . ALA A 1 91 ? -17.393 4.316 5.711 1.00 94.19 91 ALA A CA 1
ATOM 717 C C . ALA A 1 91 ? -15.986 3.777 5.369 1.00 94.19 91 ALA A C 1
ATOM 719 O O . ALA A 1 91 ? -15.112 3.751 6.243 1.00 94.19 91 ALA A O 1
ATOM 720 N N . PRO A 1 92 ? -15.748 3.377 4.107 1.00 95.94 92 PRO A N 1
ATOM 721 C CA . PRO A 1 92 ? -14.413 3.075 3.612 1.00 95.94 92 PRO A CA 1
ATOM 722 C C . PRO A 1 92 ? -13.426 4.223 3.828 1.00 95.94 92 PRO A C 1
ATOM 724 O O . PRO A 1 92 ? -13.758 5.383 3.589 1.00 95.94 92 PRO A O 1
ATOM 727 N N . LEU A 1 93 ? -12.202 3.876 4.218 1.00 95.81 93 LEU A N 1
ATOM 728 C CA . LEU A 1 93 ? -11.072 4.798 4.267 1.00 95.81 93 LEU A CA 1
ATOM 729 C C . LEU A 1 93 ? -10.590 5.131 2.849 1.00 95.81 93 LEU A C 1
ATOM 731 O O . LEU A 1 93 ? -10.556 4.255 1.977 1.00 95.81 93 LEU A O 1
ATOM 735 N N . ASP A 1 94 ? -10.174 6.380 2.624 1.00 96.06 94 ASP A N 1
ATOM 736 C CA . ASP A 1 94 ? -9.627 6.813 1.337 1.00 96.06 94 ASP A CA 1
ATOM 737 C C . ASP A 1 94 ? -8.160 6.382 1.202 1.00 96.06 94 ASP A C 1
ATOM 739 O O . ASP A 1 94 ? -7.225 7.134 1.475 1.00 96.06 94 ASP A O 1
ATOM 743 N N . LEU A 1 95 ? -7.938 5.148 0.744 1.00 95.12 95 LEU A N 1
ATOM 744 C CA . LEU A 1 95 ? -6.582 4.625 0.546 1.00 95.12 95 LEU A CA 1
ATOM 745 C C . LEU A 1 95 ? -5.785 5.408 -0.504 1.00 95.12 95 LEU A C 1
ATOM 747 O O . LEU A 1 95 ? -4.557 5.487 -0.405 1.00 95.12 95 LEU A O 1
ATOM 751 N N . ALA A 1 96 ? -6.449 5.990 -1.506 1.00 93.75 96 ALA A N 1
ATOM 752 C CA . ALA A 1 96 ? -5.761 6.756 -2.536 1.00 93.75 96 ALA A CA 1
ATOM 753 C C . ALA A 1 96 ? -5.226 8.079 -1.977 1.00 93.75 96 ALA A C 1
ATOM 755 O O . ALA A 1 96 ? -4.106 8.461 -2.322 1.00 93.75 96 ALA A O 1
ATOM 756 N N . GLY A 1 97 ? -5.988 8.754 -1.114 1.00 93.00 97 GLY A N 1
ATOM 757 C CA . GLY A 1 97 ? -5.606 10.015 -0.480 1.00 93.00 97 GLY A CA 1
ATOM 758 C C . GLY A 1 97 ? -4.711 9.863 0.752 1.00 93.00 97 GLY A C 1
ATOM 759 O O . GLY A 1 97 ? -3.746 10.610 0.899 1.00 93.00 97 GLY A O 1
ATOM 760 N N . GLU A 1 98 ? -4.986 8.886 1.616 1.00 93.75 98 GLU A N 1
ATOM 761 C CA . GLU A 1 98 ? -4.395 8.826 2.962 1.00 93.75 98 GLU A CA 1
ATOM 762 C C . GLU A 1 98 ? -3.080 8.042 3.035 1.00 93.75 98 GLU A C 1
ATOM 764 O O . GLU A 1 98 ? -2.275 8.255 3.944 1.00 93.75 98 GLU A O 1
ATOM 769 N N . THR A 1 99 ? -2.813 7.149 2.077 1.00 95.81 99 THR A N 1
ATOM 770 C CA . THR A 1 99 ? -1.558 6.388 2.090 1.00 95.81 99 THR A CA 1
ATOM 771 C C . THR A 1 99 ? -0.351 7.302 1.905 1.00 95.81 99 THR A C 1
ATOM 773 O O . THR A 1 99 ? -0.370 8.282 1.162 1.00 95.81 99 THR A O 1
ATOM 776 N N . THR A 1 100 ? 0.739 6.979 2.578 1.00 95.94 100 THR A N 1
ATOM 777 C CA . THR A 1 100 ? 2.022 7.670 2.473 1.00 95.94 100 THR A CA 1
ATOM 778 C C . THR A 1 100 ? 3.024 6.740 1.807 1.00 95.94 100 THR A C 1
ATOM 780 O O . THR A 1 100 ? 2.938 5.525 1.943 1.00 95.94 100 THR A O 1
ATOM 783 N N . PHE A 1 101 ? 3.976 7.303 1.073 1.00 94.94 101 PHE A N 1
ATOM 784 C CA . PHE A 1 101 ? 5.062 6.566 0.434 1.00 94.94 101 PHE A CA 1
ATOM 785 C C . PHE A 1 101 ? 6.385 7.178 0.870 1.00 94.94 101 PHE A C 1
ATOM 787 O O . PHE A 1 101 ? 6.433 8.348 1.255 1.00 94.94 101 PHE A O 1
ATOM 794 N N . GLY A 1 102 ? 7.454 6.389 0.797 1.00 90.81 102 GLY A N 1
ATOM 795 C CA . GLY A 1 102 ? 8.799 6.924 0.982 1.00 90.81 102 GLY A CA 1
ATOM 796 C C . GLY A 1 102 ? 9.142 8.019 -0.032 1.00 90.81 102 GLY A C 1
ATOM 797 O O . GLY A 1 102 ? 8.521 8.124 -1.095 1.00 90.81 102 GLY A O 1
ATOM 798 N N . ASN A 1 103 ? 10.152 8.830 0.282 1.00 92.62 103 ASN A N 1
ATOM 799 C CA . ASN A 1 103 ? 10.683 9.803 -0.677 1.00 92.62 103 ASN A CA 1
ATOM 800 C C . ASN A 1 103 ? 11.357 9.100 -1.881 1.00 92.62 103 ASN A C 1
ATOM 802 O O . ASN A 1 103 ? 11.539 7.885 -1.889 1.00 92.62 103 ASN A O 1
ATOM 806 N N . LEU A 1 104 ? 11.726 9.847 -2.927 1.00 93.38 104 LEU A N 1
ATOM 807 C CA . LEU A 1 104 ? 12.235 9.246 -4.171 1.00 93.38 104 LEU A CA 1
ATOM 808 C C . LEU A 1 104 ? 13.505 8.410 -3.971 1.00 93.38 104 LEU A C 1
ATOM 810 O O . LEU A 1 104 ? 13.640 7.361 -4.599 1.00 93.38 104 LEU A O 1
ATOM 814 N N . ASP A 1 105 ? 14.401 8.830 -3.083 1.00 91.06 105 ASP A N 1
ATOM 815 C CA . ASP A 1 105 ? 15.636 8.094 -2.807 1.00 91.06 105 ASP A CA 1
ATOM 816 C C . ASP A 1 105 ? 15.352 6.814 -2.020 1.00 91.06 105 ASP A C 1
ATOM 818 O O . ASP A 1 105 ? 15.893 5.751 -2.326 1.00 91.06 105 ASP A O 1
ATOM 822 N N . GLU A 1 106 ? 14.414 6.866 -1.079 1.00 89.75 106 GLU A N 1
ATOM 823 C CA . GLU A 1 106 ? 13.918 5.678 -0.390 1.00 89.75 106 GLU A CA 1
ATOM 824 C C . GLU A 1 106 ? 13.217 4.694 -1.337 1.00 89.75 106 GLU A C 1
ATOM 826 O O . GLU A 1 106 ? 13.348 3.479 -1.175 1.00 89.75 106 GLU A O 1
ATOM 831 N N . LEU A 1 107 ? 12.459 5.189 -2.323 1.00 91.31 107 LEU A N 1
ATOM 832 C CA . LEU A 1 107 ? 11.835 4.338 -3.339 1.00 91.31 107 LEU A CA 1
ATOM 833 C C . LEU A 1 107 ? 12.895 3.669 -4.219 1.00 91.31 107 LEU A C 1
ATOM 835 O O . LEU A 1 107 ? 12.777 2.484 -4.511 1.00 91.31 107 LEU A O 1
ATOM 839 N N . ARG A 1 108 ? 13.963 4.382 -4.599 1.00 90.44 108 ARG A N 1
ATOM 840 C CA . ARG A 1 108 ? 15.087 3.798 -5.354 1.00 90.44 108 ARG A CA 1
ATOM 841 C C . ARG A 1 108 ? 15.796 2.691 -4.589 1.00 90.44 108 ARG A C 1
ATOM 843 O O . ARG A 1 108 ? 16.191 1.693 -5.187 1.00 90.44 108 ARG A O 1
ATOM 850 N N . ASN A 1 109 ? 15.964 2.881 -3.284 1.00 83.06 109 ASN A N 1
ATOM 851 C CA . ASN A 1 109 ? 16.781 2.024 -2.432 1.00 83.06 109 ASN A CA 1
ATOM 852 C C . ASN A 1 109 ? 15.960 1.031 -1.601 1.00 83.06 109 ASN A C 1
ATOM 854 O O . ASN A 1 109 ? 16.483 0.505 -0.627 1.00 83.06 109 ASN A O 1
ATOM 858 N N . GLY A 1 110 ? 14.704 0.750 -1.973 1.00 65.25 110 GLY A N 1
ATOM 859 C CA . GLY A 1 110 ? 13.739 -0.023 -1.175 1.00 65.25 110 GLY A CA 1
ATOM 860 C C . GLY A 1 110 ? 14.269 -1.302 -0.500 1.00 65.25 110 GLY A C 1
ATOM 861 O O . GLY A 1 110 ? 13.834 -1.614 0.606 1.00 65.25 110 GLY A O 1
ATOM 862 N N . GLU A 1 111 ? 15.254 -1.985 -1.094 1.00 61.53 111 GLU A N 1
ATOM 863 C CA . GLU A 1 111 ? 15.938 -3.157 -0.520 1.00 61.53 111 GLU A CA 1
ATOM 864 C C . GLU A 1 111 ? 16.620 -2.898 0.835 1.00 61.53 111 GLU A C 1
ATOM 866 O O . GLU A 1 111 ? 16.665 -3.792 1.677 1.00 61.53 111 GLU A O 1
ATOM 871 N N . GLU A 1 112 ? 17.111 -1.681 1.090 1.00 57.28 112 GLU A N 1
ATOM 872 C CA . GLU A 1 112 ? 17.773 -1.315 2.354 1.00 57.28 112 GLU A CA 1
ATOM 873 C C . GLU A 1 112 ? 16.815 -1.368 3.556 1.00 57.28 112 GLU A C 1
ATOM 875 O O . GLU A 1 112 ? 17.255 -1.463 4.699 1.00 57.28 112 GLU A O 1
ATOM 880 N N . ARG A 1 113 ? 15.500 -1.385 3.301 1.00 62.94 113 ARG A N 1
ATOM 881 C CA . ARG A 1 113 ? 14.440 -1.541 4.310 1.00 62.94 113 ARG A CA 1
ATOM 882 C C . ARG A 1 113 ? 13.948 -2.983 4.455 1.00 62.94 113 ARG A C 1
ATOM 884 O O . ARG A 1 113 ? 12.921 -3.217 5.079 1.00 62.94 113 ARG A O 1
ATOM 891 N N . GLY A 1 114 ? 14.643 -3.947 3.850 1.00 72.31 114 GLY A N 1
ATOM 892 C CA . GLY A 1 114 ? 14.231 -5.351 3.851 1.00 72.31 114 GLY A CA 1
ATOM 893 C C . GLY A 1 114 ? 13.086 -5.671 2.884 1.00 72.31 114 GLY A C 1
ATOM 894 O O . GLY A 1 114 ? 12.549 -6.777 2.933 1.00 72.31 114 GLY A O 1
ATOM 895 N N . LEU A 1 115 ? 12.719 -4.744 1.988 1.00 81.06 115 LEU A N 1
ATOM 896 C CA . LEU A 1 115 ? 11.750 -5.029 0.932 1.00 81.06 115 LEU A CA 1
ATOM 897 C C . LEU A 1 115 ? 12.343 -5.980 -0.106 1.00 81.06 115 LEU A C 1
ATOM 899 O O . LEU A 1 115 ? 13.544 -5.979 -0.386 1.00 81.06 115 LEU A O 1
ATOM 903 N N . SER A 1 116 ? 11.464 -6.770 -0.719 1.00 81.62 116 SER A N 1
ATOM 904 C CA . SER A 1 116 ? 11.841 -7.543 -1.900 1.00 81.62 116 SER A CA 1
ATOM 905 C C . SER A 1 116 ? 12.250 -6.611 -3.055 1.00 81.62 116 SER A C 1
ATOM 907 O O . SER A 1 116 ? 11.799 -5.461 -3.106 1.00 81.62 116 SER A O 1
ATOM 909 N N . PRO A 1 117 ? 13.093 -7.093 -3.987 1.00 86.00 117 PRO A N 1
ATOM 910 C CA . PRO A 1 117 ? 13.483 -6.330 -5.167 1.00 86.00 117 PRO A CA 1
ATOM 911 C C . PRO A 1 117 ? 12.276 -5.752 -5.913 1.00 86.00 117 PRO A C 1
ATOM 913 O O . PRO A 1 117 ? 11.211 -6.362 -5.961 1.00 86.00 117 PRO A O 1
ATOM 916 N N . ALA A 1 118 ? 12.450 -4.562 -6.491 1.00 89.88 118 ALA A N 1
ATOM 917 C CA . ALA A 1 118 ? 11.428 -3.861 -7.272 1.00 89.88 118 ALA A CA 1
ATOM 918 C C . ALA A 1 118 ? 10.077 -3.614 -6.556 1.00 89.88 118 ALA A C 1
ATOM 920 O O . ALA A 1 118 ? 9.090 -3.263 -7.208 1.00 89.88 118 ALA A O 1
ATOM 921 N N . CYS A 1 119 ? 10.022 -3.732 -5.227 1.00 91.81 119 CYS A N 1
ATOM 922 C CA . CYS A 1 119 ? 8.846 -3.382 -4.441 1.00 91.81 119 CYS A CA 1
ATOM 923 C C . CYS A 1 119 ? 8.910 -1.949 -3.912 1.00 91.81 119 CYS A C 1
ATOM 925 O O . CYS A 1 119 ? 9.961 -1.452 -3.508 1.00 91.81 119 CYS A O 1
ATOM 927 N N . ILE A 1 120 ? 7.745 -1.316 -3.848 1.00 93.62 120 ILE A N 1
ATOM 928 C CA . ILE A 1 120 ? 7.519 -0.084 -3.094 1.00 93.62 120 ILE A CA 1
ATOM 929 C C . ILE A 1 120 ? 6.543 -0.375 -1.960 1.00 93.62 120 ILE A C 1
ATOM 931 O O . ILE A 1 120 ? 5.718 -1.284 -2.058 1.00 93.62 120 ILE A O 1
ATOM 935 N N . GLN A 1 121 ? 6.635 0.404 -0.889 1.00 93.94 121 GLN A N 1
ATOM 936 C CA . GLN A 1 121 ? 5.778 0.247 0.277 1.00 93.94 121 GLN A CA 1
ATOM 937 C C . GLN A 1 121 ? 4.949 1.507 0.491 1.00 93.94 121 GLN A C 1
ATOM 939 O O . GLN A 1 121 ? 5.461 2.626 0.387 1.00 93.94 121 GLN A O 1
ATOM 944 N N . ALA A 1 122 ? 3.667 1.293 0.759 1.00 96.00 122 ALA A N 1
ATOM 945 C CA . ALA A 1 122 ? 2.740 2.319 1.198 1.00 96.00 122 ALA A CA 1
ATOM 946 C C . ALA A 1 122 ? 2.424 2.102 2.677 1.00 96.00 122 ALA A C 1
ATOM 948 O O . ALA A 1 122 ? 2.270 0.960 3.105 1.00 96.00 122 ALA A O 1
ATOM 949 N N . TRP A 1 123 ? 2.287 3.180 3.436 1.00 95.62 123 TRP A N 1
ATOM 950 C CA . TRP A 1 123 ? 1.988 3.157 4.869 1.00 95.62 123 TRP A CA 1
ATOM 951 C C . TRP A 1 123 ? 0.750 3.986 5.154 1.00 95.62 123 TRP A C 1
ATOM 953 O O . TRP A 1 123 ? 0.519 5.015 4.519 1.00 95.62 123 TRP A O 1
ATOM 963 N N . LEU A 1 124 ? -0.015 3.563 6.144 1.00 96.44 124 LEU A N 1
ATOM 964 C CA . LEU A 1 124 ? -1.181 4.259 6.641 1.00 96.44 124 LEU A CA 1
ATOM 965 C C . LEU A 1 124 ? -1.174 4.161 8.164 1.00 96.44 124 LEU A C 1
ATOM 967 O O . LEU A 1 124 ? -1.073 3.069 8.720 1.00 96.44 124 LEU A O 1
ATOM 971 N N . GLU A 1 125 ? -1.261 5.306 8.833 1.00 95.94 125 GLU A N 1
ATOM 972 C CA . GLU A 1 125 ? -1.417 5.365 10.283 1.00 95.94 125 GLU A CA 1
ATOM 973 C C . GLU A 1 125 ? -2.885 5.640 10.605 1.00 95.94 125 GLU A C 1
ATOM 975 O O . GLU A 1 125 ? -3.422 6.693 10.265 1.00 95.94 125 GLU A O 1
ATOM 980 N N . LEU A 1 126 ? -3.537 4.689 11.266 1.00 95.44 126 LEU A N 1
ATOM 981 C CA . LEU A 1 126 ? -4.960 4.752 11.559 1.00 95.44 126 LEU A CA 1
ATOM 982 C C . LEU A 1 126 ? -5.199 5.011 13.038 1.00 95.44 126 LEU A C 1
ATOM 984 O O . LEU A 1 126 ? -4.861 4.187 13.887 1.00 95.44 126 LEU A O 1
ATOM 988 N N . LYS A 1 127 ? -5.852 6.131 13.350 1.00 94.38 127 LYS A N 1
ATOM 989 C CA . LYS A 1 127 ? -6.384 6.388 14.691 1.00 94.38 127 LYS A CA 1
ATOM 990 C C . LYS A 1 127 ? -7.719 5.683 14.846 1.00 94.38 127 LYS A C 1
ATOM 992 O O . LYS A 1 127 ? -8.663 5.981 14.120 1.00 94.38 127 LYS A O 1
ATOM 997 N N . VAL A 1 128 ? -7.803 4.771 15.807 1.00 93.31 128 VAL A N 1
ATOM 998 C CA . VAL A 1 128 ? -9.007 3.972 16.022 1.00 93.31 128 VAL A CA 1
ATOM 999 C C . VAL A 1 128 ? -10.081 4.826 16.698 1.00 93.31 128 VAL A C 1
ATOM 1001 O O . VAL A 1 128 ? -9.857 5.301 17.821 1.00 93.31 128 VAL A O 1
ATOM 1004 N N . PRO A 1 129 ? -11.255 5.008 16.063 1.00 92.62 129 PRO A N 1
ATOM 1005 C CA . PRO A 1 129 ? -12.342 5.790 16.636 1.00 92.62 129 PRO A CA 1
ATOM 1006 C C . PRO A 1 129 ? -12.772 5.270 18.019 1.00 92.62 129 PRO A C 1
ATOM 1008 O O . PRO A 1 129 ? -12.627 4.074 18.310 1.00 92.62 129 PRO A O 1
ATOM 1011 N N . PRO A 1 130 ? -13.315 6.127 18.902 1.00 90.00 130 PRO A N 1
ATOM 1012 C CA . PRO A 1 130 ? -13.915 5.673 20.154 1.00 90.00 130 PRO A CA 1
ATOM 1013 C C . PRO A 1 130 ? -15.010 4.630 19.893 1.00 90.00 130 PRO A C 1
ATOM 1015 O O . PRO A 1 130 ? -15.867 4.836 19.040 1.00 90.00 130 PRO A O 1
ATOM 1018 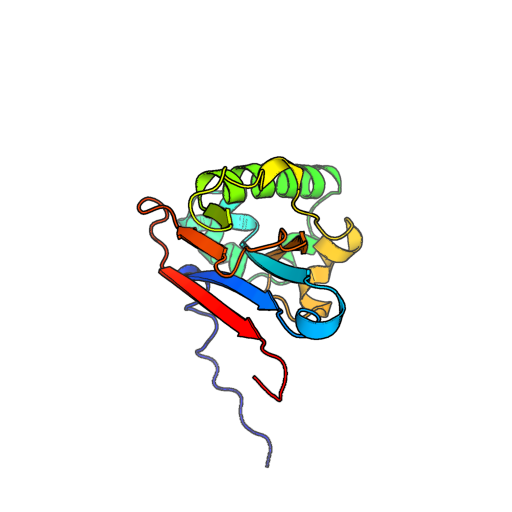N N . GLY A 1 131 ? -14.974 3.509 20.619 1.00 88.38 131 GLY A N 1
ATOM 1019 C CA . GLY A 1 131 ? -15.956 2.424 20.485 1.00 88.38 131 GLY A CA 1
ATOM 1020 C C . GLY A 1 131 ? -15.740 1.468 19.305 1.00 88.38 131 GLY A C 1
ATOM 1021 O O . GLY A 1 131 ? -16.436 0.464 19.235 1.00 88.38 131 GLY A O 1
ATOM 1022 N N . ALA A 1 132 ? -14.776 1.726 18.414 1.00 92.19 132 ALA A N 1
ATOM 1023 C CA . ALA A 1 132 ? -14.383 0.752 17.398 1.00 92.19 132 ALA A CA 1
ATOM 1024 C C . ALA A 1 132 ? -13.458 -0.324 17.997 1.00 92.19 132 ALA A C 1
ATOM 1026 O O . ALA A 1 132 ? -12.513 -0.013 18.743 1.00 92.19 132 ALA A O 1
ATOM 1027 N N . HIS A 1 133 ? -13.740 -1.573 17.632 1.00 89.25 133 HIS A N 1
ATOM 1028 C CA . HIS A 1 133 ? -13.076 -2.803 18.057 1.00 89.25 133 HIS A CA 1
ATOM 1029 C C . HIS A 1 133 ? -12.592 -3.656 16.874 1.00 89.25 133 HIS A C 1
ATOM 1031 O O . HIS A 1 133 ? -11.696 -4.479 17.058 1.00 89.25 133 HIS A O 1
ATOM 1037 N N . ALA A 1 134 ? -13.132 -3.443 15.671 1.00 92.50 134 ALA A N 1
ATOM 1038 C CA . ALA A 1 134 ? -12.762 -4.156 14.457 1.00 92.50 134 ALA A CA 1
ATOM 1039 C C . ALA A 1 134 ? -12.284 -3.214 13.340 1.00 92.50 134 ALA A C 1
ATOM 1041 O O . ALA A 1 134 ? -12.897 -2.186 13.046 1.00 92.50 134 ALA A O 1
ATOM 1042 N N . LEU A 1 135 ? -11.197 -3.618 12.678 1.00 94.50 135 LEU A N 1
ATOM 1043 C CA . LEU A 1 135 ? -10.765 -3.099 11.382 1.00 94.50 135 LEU A CA 1
ATOM 1044 C C . LEU A 1 135 ? -11.035 -4.179 10.331 1.00 94.50 135 LEU A C 1
ATOM 1046 O O . LEU A 1 135 ? -10.464 -5.269 10.382 1.00 94.50 135 LEU A O 1
ATOM 1050 N N . HIS A 1 136 ? -11.908 -3.880 9.379 1.00 95.31 136 HIS A N 1
ATOM 1051 C CA . HIS A 1 136 ? -12.244 -4.769 8.280 1.00 95.31 136 HIS A CA 1
ATOM 1052 C C . HIS A 1 136 ? -11.313 -4.511 7.101 1.00 95.31 136 HIS A C 1
ATOM 1054 O O . HIS A 1 136 ? -11.153 -3.374 6.661 1.00 95.31 136 HIS A O 1
ATOM 1060 N N . VAL A 1 137 ? -10.751 -5.590 6.558 1.00 94.69 137 VAL A N 1
ATOM 1061 C CA . VAL A 1 137 ? -9.968 -5.579 5.321 1.00 94.69 137 VAL A CA 1
ATOM 1062 C C . VAL A 1 137 ? -10.722 -6.396 4.285 1.00 94.69 137 VAL A C 1
ATOM 1064 O O . VAL A 1 137 ? -10.856 -7.612 4.424 1.00 94.69 137 VAL A O 1
ATOM 1067 N N . LYS A 1 138 ? -11.221 -5.745 3.236 1.00 94.12 138 LYS A N 1
ATOM 1068 C CA . LYS A 1 138 ? -11.749 -6.436 2.055 1.00 94.12 138 LYS A CA 1
ATOM 1069 C C . LYS A 1 138 ? -10.700 -6.399 0.959 1.00 94.12 138 LYS A C 1
ATOM 1071 O O . LYS A 1 138 ? -10.087 -5.365 0.712 1.00 94.12 138 LYS A O 1
ATOM 1076 N N . HIS A 1 139 ? -10.519 -7.537 0.308 1.00 94.44 139 HIS A N 1
ATOM 1077 C CA . HIS A 1 139 ? -9.594 -7.718 -0.797 1.00 94.44 139 HIS A CA 1
ATOM 1078 C C . HIS A 1 139 ? -10.389 -8.088 -2.050 1.00 94.44 139 HIS A C 1
ATOM 1080 O O . HIS A 1 139 ? -11.248 -8.971 -1.999 1.00 94.44 139 HIS A O 1
ATOM 1086 N N . SER A 1 140 ? -10.135 -7.378 -3.149 1.00 90.06 140 SER A N 1
ATOM 1087 C CA . SER A 1 140 ? -10.866 -7.542 -4.404 1.00 90.06 140 SER A CA 1
ATOM 1088 C C . SER A 1 140 ? -10.759 -8.973 -4.928 1.00 90.06 140 SER A C 1
ATOM 1090 O O . SER A 1 140 ? -9.667 -9.515 -5.091 1.00 90.06 140 SER A O 1
ATOM 1092 N N . ALA A 1 141 ? -11.906 -9.569 -5.261 1.00 80.56 141 ALA A N 1
ATOM 1093 C CA . ALA A 1 141 ? -11.971 -10.901 -5.861 1.00 80.56 141 ALA A CA 1
ATOM 1094 C C . ALA A 1 141 ? -11.355 -10.957 -7.275 1.00 80.56 141 ALA A C 1
ATOM 1096 O O . ALA A 1 141 ? -11.087 -12.041 -7.784 1.00 80.56 141 ALA A O 1
ATOM 1097 N N . HIS A 1 142 ? -11.120 -9.801 -7.905 1.00 80.19 142 HIS A N 1
ATOM 1098 C CA . HIS A 1 142 ? -10.596 -9.683 -9.268 1.00 80.19 142 HIS A CA 1
ATOM 1099 C C . HIS A 1 142 ? -9.069 -9.520 -9.339 1.00 80.19 142 HIS A C 1
ATOM 1101 O O . HIS A 1 142 ? -8.542 -9.262 -10.418 1.00 80.19 142 HIS A O 1
ATOM 1107 N N . SER A 1 143 ? -8.341 -9.617 -8.221 1.00 74.00 143 SER A N 1
ATOM 1108 C CA . SER A 1 143 ? -6.896 -9.342 -8.209 1.00 74.00 143 SER A CA 1
ATOM 1109 C C . SER A 1 143 ? -6.018 -10.500 -8.703 1.00 74.00 143 SER A C 1
ATOM 1111 O O . SER A 1 143 ? -4.816 -10.308 -8.856 1.00 74.00 143 SER A O 1
ATOM 1113 N N . GLU A 1 144 ? -6.596 -11.690 -8.924 1.00 80.62 144 GLU A N 1
ATOM 1114 C CA . GLU A 1 144 ? -5.912 -12.961 -9.258 1.00 80.62 144 GLU A CA 1
ATOM 1115 C C . GLU A 1 144 ? -4.835 -13.412 -8.247 1.00 80.62 144 GLU A C 1
ATOM 1117 O O . GLU A 1 144 ? -4.270 -14.501 -8.370 1.00 80.62 144 GLU A O 1
ATOM 1122 N N . LYS A 1 145 ? -4.598 -12.623 -7.194 1.00 87.25 145 LYS A N 1
ATOM 1123 C CA . LYS A 1 145 ? -3.629 -12.876 -6.133 1.00 87.25 145 LYS A CA 1
ATOM 1124 C C . LYS A 1 145 ? -4.311 -13.303 -4.844 1.00 87.25 145 LYS A C 1
ATOM 1126 O O . LYS A 1 145 ? -5.496 -13.084 -4.610 1.00 87.25 145 LYS A O 1
ATOM 1131 N N . ARG A 1 146 ? -3.535 -13.922 -3.966 1.00 90.44 146 ARG A N 1
ATOM 1132 C CA . ARG A 1 146 ? -3.934 -14.269 -2.600 1.00 90.44 146 ARG A CA 1
ATOM 1133 C C . ARG A 1 146 ? -3.580 -13.121 -1.662 1.00 90.44 146 ARG A C 1
ATOM 1135 O O . ARG A 1 146 ? -2.595 -12.427 -1.876 1.00 90.44 146 ARG A O 1
ATOM 1142 N N . LEU A 1 147 ? -4.345 -12.943 -0.593 1.00 91.38 147 LEU A N 1
ATOM 1143 C CA . LEU A 1 147 ? -3.974 -12.010 0.468 1.00 91.38 147 LEU A CA 1
ATOM 1144 C C . LEU A 1 147 ? -3.073 -12.723 1.481 1.00 91.38 147 LEU A C 1
ATOM 1146 O O . LEU A 1 147 ? -3.479 -13.730 2.061 1.00 91.38 147 LEU A O 1
ATOM 1150 N N . MET A 1 148 ? -1.876 -12.188 1.712 1.00 92.12 148 MET A N 1
ATOM 1151 C CA . MET A 1 148 ? -1.042 -12.520 2.861 1.00 92.12 148 MET A CA 1
ATOM 1152 C C . MET A 1 148 ? -1.113 -11.363 3.853 1.00 92.12 148 MET A C 1
ATOM 1154 O O . MET A 1 148 ? -0.686 -10.249 3.554 1.00 92.12 148 MET A O 1
ATOM 1158 N N . LEU A 1 149 ? -1.669 -11.642 5.029 1.00 92.50 149 LEU A N 1
ATOM 1159 C CA . LEU A 1 149 ? -1.798 -10.675 6.105 1.00 92.50 149 LEU A CA 1
ATOM 1160 C C . LEU A 1 149 ? -0.905 -11.087 7.274 1.00 92.50 149 LEU A C 1
ATOM 1162 O O . LEU A 1 149 ? -1.086 -12.160 7.849 1.00 92.50 149 LEU A O 1
ATOM 1166 N N . VAL A 1 150 ? 0.035 -10.218 7.629 1.00 92.94 150 VAL A N 1
ATOM 1167 C CA . VAL A 1 150 ? 0.886 -10.360 8.812 1.00 92.94 150 VAL A CA 1
ATOM 1168 C C . VAL A 1 150 ? 0.406 -9.369 9.864 1.00 92.94 150 VAL A C 1
ATOM 1170 O O . VAL A 1 150 ? 0.192 -8.200 9.562 1.00 92.94 150 VAL A O 1
ATOM 1173 N N . VAL A 1 151 ? 0.213 -9.835 11.097 1.00 93.06 151 VAL A N 1
ATOM 1174 C CA . VAL A 1 151 ? -0.213 -8.988 12.219 1.00 93.06 151 VAL A CA 1
ATOM 1175 C C . VAL A 1 151 ? 0.859 -9.033 13.298 1.00 93.06 151 VAL A C 1
ATOM 1177 O O . VAL A 1 151 ? 1.044 -10.061 13.956 1.00 93.06 151 VAL A O 1
ATOM 1180 N N . GLN A 1 152 ? 1.550 -7.914 13.488 1.00 92.19 152 GLN A N 1
ATOM 1181 C CA . GLN A 1 152 ? 2.455 -7.693 14.604 1.00 92.19 152 GLN A CA 1
ATOM 1182 C C . GLN A 1 152 ? 1.648 -7.194 15.803 1.00 92.19 152 GLN A C 1
ATOM 1184 O O . GLN A 1 152 ? 1.013 -6.142 15.765 1.00 92.19 152 GLN A O 1
ATOM 1189 N N . ARG A 1 153 ? 1.649 -7.986 16.875 1.00 89.06 153 ARG A N 1
ATOM 1190 C CA . ARG A 1 153 ? 0.947 -7.690 18.129 1.00 89.06 153 ARG A CA 1
ATOM 1191 C C . ARG A 1 153 ? 1.949 -7.259 19.202 1.00 89.06 153 ARG A C 1
ATOM 1193 O O . ARG A 1 153 ? 3.114 -7.650 19.105 1.00 89.06 153 ARG A O 1
ATOM 1200 N N . PRO A 1 154 ? 1.529 -6.481 20.215 1.00 82.94 154 PRO A N 1
ATOM 1201 C CA . PRO A 1 154 ? 2.332 -6.329 21.424 1.00 82.94 154 PRO A CA 1
ATOM 1202 C C . PRO A 1 154 ? 2.588 -7.706 22.063 1.00 82.94 154 PRO A C 1
ATOM 1204 O O . PRO A 1 154 ? 1.835 -8.654 21.835 1.00 82.94 154 PRO A O 1
ATOM 1207 N N . ASN A 1 155 ? 3.679 -7.826 22.824 1.00 73.69 155 ASN A N 1
ATOM 1208 C CA . ASN A 1 155 ? 4.092 -9.102 23.429 1.00 73.69 155 ASN A CA 1
ATOM 1209 C C . ASN A 1 155 ? 3.047 -9.661 24.406 1.00 73.69 155 ASN A C 1
ATOM 1211 O O . ASN A 1 155 ? 2.908 -10.878 24.512 1.00 73.69 155 ASN A O 1
ATOM 1215 N N . ASP A 1 156 ? 2.308 -8.768 25.060 1.00 65.62 156 ASP A N 1
ATOM 1216 C CA . ASP A 1 156 ? 1.214 -9.088 25.963 1.00 65.62 156 ASP A CA 1
ATOM 1217 C C . ASP A 1 156 ? -0.086 -8.688 25.239 1.00 65.62 156 ASP A C 1
ATOM 1219 O O . ASP A 1 156 ? -0.375 -7.501 25.109 1.00 65.62 156 ASP A O 1
ATOM 1223 N N . PHE A 1 157 ? -0.810 -9.657 24.667 1.00 56.19 157 PHE A N 1
ATOM 1224 C CA . PHE A 1 157 ? -2.075 -9.447 23.944 1.00 56.19 157 PHE A CA 1
ATOM 1225 C C . PHE A 1 157 ? -3.097 -10.521 24.311 1.00 56.19 157 PHE A C 1
ATOM 1227 O O . PHE A 1 157 ? -2.725 -11.719 24.259 1.00 56.19 157 PHE A O 1
#

Foldseek 3Di:
DDDPPDPPDPLCPLQEWEKEWECQCCVPQVKIKIKTKDQLLVLPDDPVVSSVQQQDQQNLVPDDPVSLVVSLQSVLVVDVVFKWKDQDPDDTDNSSPAKDWDDSVCSRNVVVVVHRGNITMIMHMDRADPPGDDIDMDGDPPPSHDYDYHYHHHPPD

Nearest PDB structures (foldseek):
  4wz9-assembly1_B  TM=5.101E-01  e=5.489E+00  Anopheles gambiae
  3qau-assembly1_A-2  TM=3.016E-01  e=3.767E+00  Streptococcus pneumoniae R6
  6tke-assembly1_HHH  TM=3.377E-01  e=9.653E+00  Homo sapiens
  4wz9-assembly1_A  TM=2.348E-01  e=4.011E+00  Anopheles gambiae
  2yd0-assembly1_A  TM=2.363E-01  e=9.653E+00  Homo sapiens

Sequence (157 aa):
MAMVGVPGVKAHQELYHNIEMDLSMFERTRTVGVSFTIHAPELLMDPSQAARAMYDSRWLKSRGDGELKRLVSLARVHLADRFTLSFEEGAPLDLAGETTFGNLDELRNGEERGLSPACIQAWLELKVPPGAHALHVKHSAHSEKRLMLVVQRPNDF

Secondary structure (DSSP, 8-state):
------TTSGGGGGGEEEEEEE-TTHHHH-EEEEEEEEEGGGGTS-HHHHHHHTT-TTTTTT--HHHHHHHHHHHHHHHHHHEEEEETT-PPP-HHHH-EE--HHHHHTGGGGTPPTTEEEEEEEEEPPTT---EEEEE-TTSSSEEEEEEE--S--

pLDDT: mean 86.08, std 15.86, range [29.69, 97.31]

Radius of gyration: 16.66 Å; Cα contacts (8 Å, |Δi|>4): 240; chains: 1; bounding box: 47×35×45 Å